Protein AF-A0A7C4NM52-F1 (afdb_monomer_lite)

pLDDT: mean 81.15, std 15.13, range [38.59, 96.56]

Secondary structure (DSSP, 8-state):
---PPP--------PPPPPHHHHHHHHHHHHHH-HHHHHHHHHHHHH---HHHHHHHHHT--TT-EEEEGGGTEEEETT---S---

Radius of gyration: 21.45 Å; chains: 1; bounding box: 39×45×61 Å

Foldseek 3Di:
DDDDPPPPPPVPPPDDDDDPVVVVVVLVVCVVPPVPVNVLVVCCVVPVDDSVVSVVCVVPDDQQDWDQDPVVNDTDGPPPDPPDDD

Organism: Staphylothermus marinus (NCBI:txid2280)

InterPro domains:
  IPR013762 Integrase-like, catalytic domain superfamily [G3DSA:1.10.443.10] (14-85)
  IPR031857 Integrase SSV1, C-terminal [PF16795] (18-68)

Structure (mmCIF, N/CA/C/O backbone):
data_AF-A0A7C4NM52-F1
#
_entry.id   AF-A0A7C4NM52-F1
#
loop_
_atom_site.group_PDB
_atom_site.id
_atom_site.type_symbol
_atom_site.label_atom_id
_atom_site.label_alt_id
_atom_site.label_comp_id
_atom_site.label_asym_id
_atom_site.label_entity_id
_atom_site.label_seq_id
_atom_site.pdbx_PDB_ins_code
_atom_site.Cartn_x
_atom_site.Cartn_y
_atom_site.Cartn_z
_atom_site.occupancy
_atom_site.B_iso_or_equiv
_atom_site.auth_seq_id
_atom_site.auth_comp_id
_atom_site.auth_asym_id
_atom_site.auth_atom_id
_atom_site.pdbx_PDB_model_num
ATOM 1 N N . MET A 1 1 ? 16.709 21.994 -49.766 1.00 42.00 1 MET A N 1
ATOM 2 C CA . MET A 1 1 ? 15.827 21.512 -48.682 1.00 42.00 1 MET A CA 1
ATOM 3 C C . MET A 1 1 ? 16.724 20.921 -47.600 1.00 42.00 1 MET A C 1
ATOM 5 O O . MET A 1 1 ? 17.359 19.908 -47.854 1.00 42.00 1 MET A O 1
ATOM 9 N N . LEU A 1 2 ? 16.904 21.613 -46.471 1.00 45.56 2 LEU A N 1
ATOM 10 C CA . LEU A 1 2 ? 17.771 21.166 -45.371 1.00 45.56 2 LEU A CA 1
ATOM 11 C C . LEU A 1 2 ? 16.966 20.225 -44.466 1.00 45.56 2 LEU A C 1
ATOM 13 O O . LEU A 1 2 ? 16.131 20.677 -43.689 1.00 45.56 2 LEU A O 1
ATOM 17 N N . ALA A 1 3 ? 17.181 18.918 -44.608 1.00 61.38 3 ALA A N 1
ATOM 18 C CA . ALA A 1 3 ? 16.614 17.918 -43.712 1.00 61.38 3 ALA A CA 1
ATOM 19 C C . ALA A 1 3 ? 17.453 17.870 -42.427 1.00 61.38 3 ALA A C 1
ATOM 21 O O . ALA A 1 3 ? 18.600 17.427 -42.439 1.00 61.38 3 ALA A O 1
ATOM 22 N N . ILE A 1 4 ? 16.892 18.359 -41.322 1.00 63.25 4 ILE A N 1
ATOM 23 C CA . ILE A 1 4 ? 17.501 18.242 -39.994 1.00 63.25 4 ILE A CA 1
ATOM 24 C C . ILE A 1 4 ? 17.134 16.849 -39.464 1.00 63.25 4 ILE A C 1
ATOM 26 O O . ILE A 1 4 ? 15.942 16.580 -39.297 1.00 63.25 4 ILE A O 1
ATOM 30 N N . PRO A 1 5 ? 18.097 15.946 -39.204 1.00 57.44 5 PRO A N 1
ATOM 31 C CA . PRO A 1 5 ? 17.780 14.647 -38.631 1.00 57.44 5 PRO A CA 1
ATOM 32 C C . PRO A 1 5 ? 17.171 14.863 -37.245 1.00 57.44 5 PRO A C 1
ATOM 34 O O . PRO A 1 5 ? 17.784 15.481 -36.369 1.00 57.44 5 PRO A O 1
ATOM 37 N N . GLY A 1 6 ? 15.942 14.381 -37.052 1.00 59.59 6 GLY A N 1
ATOM 38 C CA . GLY A 1 6 ? 15.292 14.408 -35.750 1.00 59.59 6 GLY A CA 1
ATOM 39 C C . GLY A 1 6 ? 16.177 13.671 -34.752 1.00 59.59 6 GLY A C 1
ATOM 40 O O . GLY A 1 6 ? 16.481 12.494 -34.943 1.00 59.59 6 GLY A O 1
ATOM 41 N N . ARG A 1 7 ? 16.625 14.356 -33.694 1.00 60.25 7 ARG A N 1
ATOM 42 C CA . ARG A 1 7 ? 17.272 13.681 -32.568 1.00 60.25 7 ARG A CA 1
ATOM 43 C C . ARG A 1 7 ? 16.234 12.734 -31.979 1.00 60.25 7 ARG A C 1
ATOM 45 O O . ARG A 1 7 ? 15.342 13.166 -31.255 1.00 60.25 7 ARG A O 1
ATOM 52 N N . GLY A 1 8 ? 16.330 11.452 -32.314 1.00 58.31 8 GLY A N 1
ATOM 53 C CA . GLY A 1 8 ? 15.609 10.409 -31.608 1.00 58.31 8 GLY A CA 1
ATOM 54 C C . GLY A 1 8 ? 16.120 10.428 -30.179 1.00 58.31 8 GLY A C 1
ATOM 55 O O . GLY A 1 8 ? 17.200 9.909 -29.903 1.00 58.31 8 GLY A O 1
ATOM 56 N N . TYR A 1 9 ? 15.392 11.085 -29.277 1.00 56.81 9 TYR A N 1
ATOM 57 C CA . TYR A 1 9 ? 15.635 11.001 -27.846 1.00 56.81 9 TYR A CA 1
ATOM 58 C C . TYR A 1 9 ? 15.310 9.569 -27.405 1.00 56.81 9 TYR A C 1
ATOM 60 O O . TYR A 1 9 ? 14.298 9.304 -26.771 1.00 56.81 9 TYR A O 1
ATOM 68 N N . GLY A 1 10 ? 16.192 8.624 -27.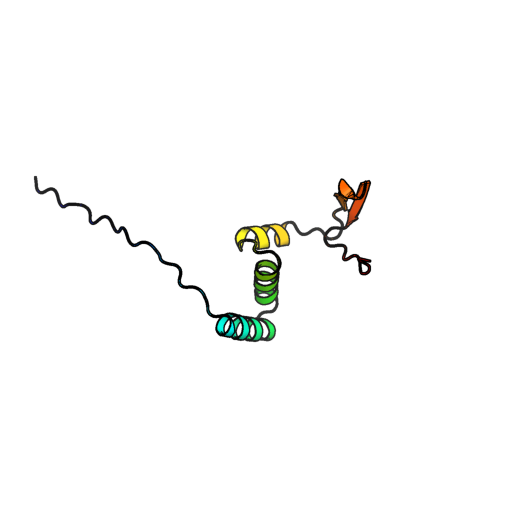732 1.00 58.41 10 GLY A N 1
ATOM 69 C CA . GLY A 1 10 ? 16.215 7.266 -27.203 1.00 58.41 10 GLY A CA 1
ATOM 70 C C . GLY A 1 10 ? 16.716 7.275 -25.765 1.00 58.41 10 GLY A C 1
ATOM 71 O O . GLY A 1 10 ? 17.605 6.506 -25.403 1.00 58.41 10 GLY A O 1
ATOM 72 N N . ARG A 1 11 ? 16.211 8.197 -24.938 1.00 59.53 11 ARG A N 1
ATOM 73 C CA . ARG A 1 11 ? 16.544 8.241 -23.523 1.00 59.53 11 ARG A CA 1
ATOM 74 C C . ARG A 1 11 ? 15.789 7.081 -22.891 1.00 59.53 11 ARG A C 1
ATOM 76 O O . ARG A 1 11 ? 14.645 7.235 -22.481 1.00 59.53 11 ARG A O 1
ATOM 83 N N . LYS A 1 12 ? 16.416 5.899 -22.870 1.00 61.16 12 LYS A N 1
ATOM 84 C CA . LYS A 1 12 ? 15.974 4.777 -22.040 1.00 61.16 12 LYS A CA 1
ATOM 85 C C . LYS A 1 12 ? 15.841 5.324 -20.624 1.00 61.16 12 LYS A C 1
ATOM 87 O O . LYS A 1 12 ? 16.843 5.639 -19.982 1.00 61.16 12 LYS A O 1
ATOM 92 N N . VAL A 1 13 ? 14.607 5.530 -20.176 1.00 64.81 13 VAL A N 1
ATOM 93 C CA . VAL A 1 13 ? 14.330 5.972 -18.815 1.00 64.81 13 VAL A CA 1
ATOM 94 C C . VAL A 1 13 ? 14.650 4.782 -17.923 1.00 64.81 13 VAL A C 1
ATOM 96 O O . VAL A 1 13 ? 13.833 3.888 -17.740 1.00 64.81 13 VAL A O 1
ATOM 99 N N . SER A 1 14 ? 15.887 4.721 -17.433 1.00 68.38 14 SER A N 1
ATOM 100 C CA . SER A 1 14 ? 16.264 3.746 -16.419 1.00 68.38 14 SER A CA 1
ATOM 101 C C . SER A 1 14 ? 15.676 4.228 -15.103 1.00 68.38 14 SER A C 1
ATOM 103 O O . SER A 1 14 ? 16.185 5.179 -14.507 1.00 68.38 14 SER A O 1
ATOM 105 N N . GLN A 1 15 ? 14.591 3.601 -14.659 1.00 75.31 15 GLN A N 1
ATOM 106 C CA . GLN A 1 15 ? 14.106 3.799 -13.301 1.00 75.31 15 GLN A CA 1
ATOM 107 C C . GLN A 1 15 ? 15.175 3.258 -12.351 1.00 75.31 15 GLN A C 1
ATOM 109 O O . GLN A 1 15 ? 15.555 2.091 -12.431 1.00 75.31 15 GLN A O 1
ATOM 114 N N . LYS A 1 16 ? 15.736 4.132 -11.513 1.00 83.56 16 LYS A N 1
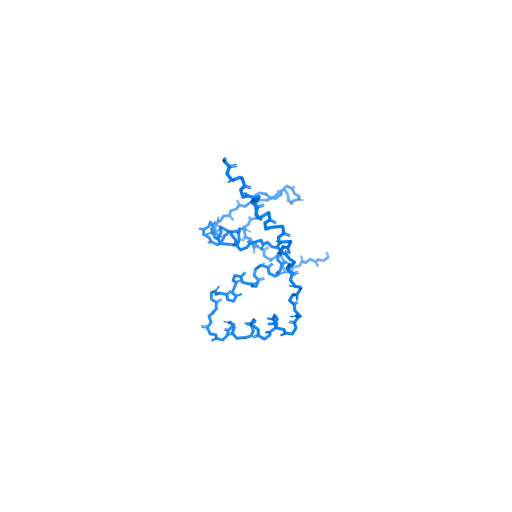ATOM 115 C CA . LYS A 1 16 ? 16.673 3.694 -10.479 1.00 83.56 16 LYS A CA 1
ATOM 116 C C . LYS A 1 16 ? 15.873 2.989 -9.384 1.00 83.56 16 LYS A C 1
ATOM 118 O O . LYS A 1 16 ? 14.825 3.515 -9.006 1.00 83.56 16 LYS A O 1
ATOM 123 N N . PRO A 1 17 ? 16.347 1.843 -8.872 1.00 84.75 17 PRO A N 1
ATOM 124 C CA . PRO A 1 17 ? 15.707 1.214 -7.730 1.00 84.75 17 PRO A CA 1
ATOM 125 C C . PRO A 1 17 ? 15.730 2.184 -6.547 1.00 84.75 17 PRO A C 1
ATOM 127 O O . PRO A 1 17 ? 16.731 2.867 -6.308 1.00 84.75 17 PRO A O 1
ATOM 130 N N . VAL A 1 18 ? 14.612 2.264 -5.832 1.00 86.56 18 VAL A N 1
ATOM 131 C CA . VAL A 1 18 ? 14.519 3.061 -4.610 1.00 86.56 18 VAL A CA 1
ATOM 132 C C . VAL A 1 18 ? 15.135 2.240 -3.474 1.00 86.56 18 VAL A C 1
ATOM 134 O O . VAL A 1 18 ? 14.732 1.092 -3.286 1.00 86.56 18 VAL A O 1
ATOM 137 N N . PRO A 1 19 ? 16.116 2.777 -2.731 1.00 92.75 19 PRO A N 1
ATOM 138 C CA . PRO A 1 19 ? 16.685 2.076 -1.586 1.00 92.75 19 PRO A CA 1
ATOM 139 C C . PRO A 1 19 ? 15.644 1.930 -0.470 1.00 92.75 19 PRO A C 1
ATOM 141 O O . PRO A 1 19 ? 14.870 2.854 -0.212 1.00 92.75 19 PRO A O 1
ATOM 144 N N . VAL A 1 20 ? 15.652 0.779 0.208 1.00 92.75 20 VAL A N 1
ATOM 145 C CA . VAL A 1 20 ? 14.656 0.417 1.234 1.00 92.75 20 VAL A CA 1
ATOM 146 C C . VAL A 1 20 ? 14.612 1.446 2.363 1.00 92.75 20 VAL A C 1
ATOM 148 O O . VAL A 1 20 ? 13.529 1.880 2.741 1.00 92.75 20 VAL A O 1
ATOM 151 N N . ASP A 1 21 ? 15.768 1.924 2.823 1.00 94.81 21 ASP A N 1
ATOM 152 C CA . ASP A 1 21 ? 15.858 2.913 3.906 1.00 94.81 21 ASP A CA 1
ATOM 153 C C . ASP A 1 21 ? 15.073 4.193 3.588 1.00 94.81 21 ASP A C 1
ATOM 155 O O . ASP A 1 21 ? 14.390 4.750 4.444 1.00 94.81 21 ASP A O 1
ATOM 159 N N . LYS A 1 22 ? 15.083 4.623 2.318 1.00 94.19 22 LYS A N 1
ATOM 160 C CA . LYS A 1 22 ? 14.324 5.799 1.870 1.00 94.19 22 LYS A CA 1
ATOM 161 C C . LYS A 1 22 ? 12.827 5.551 1.799 1.00 94.19 22 LYS A C 1
ATOM 163 O O . LYS A 1 22 ? 12.059 6.483 2.019 1.00 94.19 22 LYS A O 1
ATOM 168 N N . VAL A 1 23 ? 12.407 4.317 1.531 1.00 92.69 23 VAL A N 1
ATOM 169 C CA . VAL A 1 23 ? 10.992 3.935 1.619 1.00 92.69 23 VAL A CA 1
ATOM 170 C C . VAL A 1 23 ? 10.530 3.997 3.073 1.00 92.69 23 VAL A C 1
ATOM 172 O O . VAL A 1 23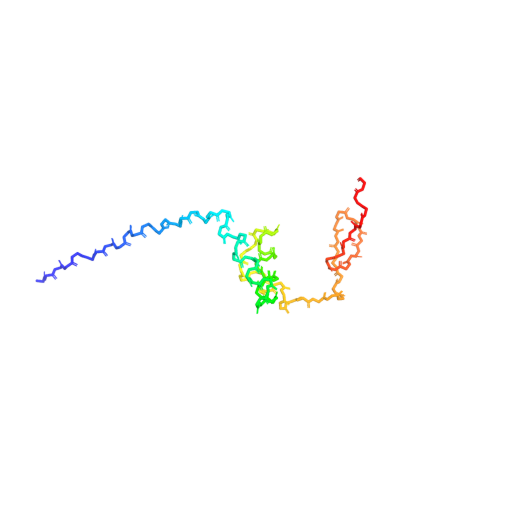 ? 9.477 4.566 3.342 1.00 92.69 23 VAL A O 1
ATOM 175 N N . VAL A 1 24 ? 11.327 3.480 4.012 1.00 95.06 24 VAL A N 1
ATOM 176 C CA . VAL A 1 24 ? 10.997 3.503 5.446 1.00 95.06 24 VAL A CA 1
ATOM 177 C C . VAL A 1 24 ? 10.904 4.938 5.969 1.00 95.06 24 VAL A C 1
ATOM 179 O O . VAL A 1 24 ? 9.893 5.291 6.573 1.00 95.06 24 VAL A O 1
ATOM 182 N N . GLU A 1 25 ? 11.901 5.783 5.678 1.00 95.56 25 GLU A N 1
ATOM 183 C CA . GLU A 1 25 ? 11.885 7.212 6.036 1.00 95.56 25 GLU A CA 1
ATOM 184 C C . GLU A 1 25 ? 10.634 7.921 5.486 1.00 95.56 25 GLU A C 1
ATOM 186 O O . GLU A 1 25 ? 9.955 8.657 6.205 1.00 95.56 25 GLU A O 1
ATOM 191 N N . ALA A 1 26 ? 10.298 7.681 4.213 1.00 93.94 26 ALA A N 1
ATOM 192 C CA . ALA A 1 26 ? 9.137 8.292 3.576 1.00 93.94 26 ALA A CA 1
ATOM 193 C C . ALA A 1 26 ? 7.818 7.824 4.204 1.00 93.94 26 ALA A C 1
ATOM 195 O O . ALA A 1 26 ? 6.932 8.640 4.452 1.00 93.94 26 ALA A O 1
ATOM 196 N N . LEU A 1 27 ? 7.677 6.526 4.481 1.00 95.12 27 LEU A N 1
ATOM 197 C CA . LEU A 1 27 ? 6.481 5.975 5.115 1.00 95.12 27 LEU A CA 1
ATOM 198 C C . LEU A 1 27 ? 6.288 6.503 6.534 1.00 95.12 27 LEU A C 1
ATOM 200 O O . LEU A 1 27 ? 5.157 6.820 6.896 1.00 95.12 27 LEU A O 1
ATOM 204 N N . ASP A 1 28 ? 7.356 6.627 7.323 1.00 96.12 28 ASP A N 1
ATOM 205 C CA . ASP A 1 28 ? 7.251 7.158 8.683 1.00 96.12 28 ASP A CA 1
ATOM 206 C C . ASP A 1 28 ? 6.855 8.640 8.682 1.00 96.12 28 ASP A C 1
ATOM 208 O O . ASP A 1 28 ? 5.957 9.051 9.420 1.00 96.12 28 ASP A O 1
ATOM 212 N N . TYR A 1 29 ? 7.426 9.425 7.764 1.00 96.56 29 TYR A N 1
ATOM 213 C CA . TYR A 1 29 ? 7.000 10.803 7.543 1.00 96.56 29 TYR A CA 1
ATOM 214 C C . TYR A 1 29 ? 5.521 10.889 7.134 1.00 96.56 29 TYR A C 1
ATOM 216 O O . TYR A 1 29 ? 4.761 11.679 7.700 1.00 96.56 29 TYR A O 1
ATOM 224 N N . LEU A 1 30 ? 5.084 10.067 6.174 1.00 96.19 30 LEU A N 1
ATOM 225 C CA . LEU A 1 30 ? 3.695 10.051 5.708 1.00 96.19 30 LEU A CA 1
ATOM 226 C C . LEU A 1 30 ? 2.727 9.634 6.813 1.00 96.19 30 LEU A C 1
ATOM 228 O O . LEU A 1 30 ? 1.671 10.244 6.946 1.00 96.19 30 LEU A O 1
ATOM 232 N N . ARG A 1 31 ? 3.098 8.653 7.638 1.00 94.25 31 ARG A N 1
ATOM 233 C CA . ARG A 1 31 ? 2.293 8.202 8.777 1.00 94.25 31 ARG A CA 1
ATOM 234 C C . ARG A 1 31 ? 1.979 9.345 9.746 1.00 94.25 31 ARG A C 1
ATOM 236 O O . ARG A 1 31 ? 0.875 9.407 10.269 1.00 94.25 31 ARG A O 1
ATOM 243 N N . GLN A 1 32 ? 2.934 10.249 9.963 1.00 95.81 32 GLN A N 1
ATOM 244 C CA . GLN A 1 32 ? 2.801 11.365 10.906 1.00 95.81 32 GLN A CA 1
ATOM 245 C C . GLN A 1 32 ? 2.102 12.592 10.300 1.00 95.81 32 GLN A C 1
ATOM 247 O O . GLN A 1 32 ? 1.437 13.332 11.018 1.00 95.81 32 GLN A O 1
ATOM 252 N N . ASN A 1 33 ? 2.249 12.825 8.990 1.00 95.75 33 ASN A N 1
ATOM 253 C CA . ASN A 1 33 ? 1.815 14.073 8.348 1.00 95.75 33 ASN A CA 1
ATOM 254 C C . ASN A 1 33 ? 0.573 13.916 7.458 1.00 95.75 33 ASN A C 1
ATOM 256 O O . ASN A 1 33 ? -0.166 14.879 7.258 1.00 95.75 33 ASN A O 1
ATOM 260 N N . ASN A 1 34 ? 0.349 12.735 6.875 1.00 95.19 34 ASN A N 1
ATOM 261 C CA . ASN A 1 34 ? -0.770 12.490 5.972 1.00 95.19 34 ASN A CA 1
ATOM 262 C C . ASN A 1 34 ? 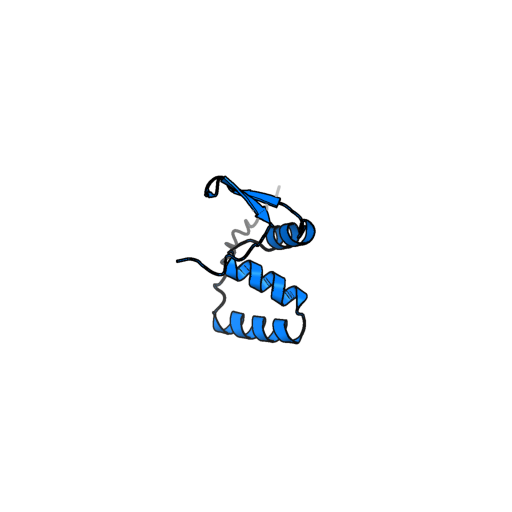-1.166 11.006 5.929 1.00 95.19 34 ASN A C 1
ATOM 264 O O . ASN A 1 34 ? -0.756 10.246 5.046 1.00 95.19 34 ASN A O 1
ATOM 268 N N . GLU A 1 35 ? -2.048 10.630 6.852 1.00 92.94 35 GLU A N 1
ATOM 269 C CA . GLU A 1 35 ? -2.586 9.273 6.989 1.00 92.94 35 GLU A CA 1
ATOM 270 C C . GLU A 1 35 ? -3.221 8.734 5.693 1.00 92.94 35 GLU A C 1
ATOM 272 O O . GLU A 1 35 ? -3.073 7.559 5.364 1.00 92.94 35 GLU A O 1
ATOM 277 N N . LYS A 1 36 ? -3.877 9.592 4.899 1.00 92.62 36 LYS A N 1
ATOM 278 C CA . LYS A 1 36 ? -4.534 9.174 3.647 1.00 92.62 36 LYS A CA 1
ATOM 279 C C . LYS A 1 36 ? -3.519 8.730 2.601 1.00 92.62 36 LYS A C 1
ATOM 281 O O . LYS A 1 36 ? -3.704 7.707 1.947 1.00 92.62 36 LYS A O 1
ATOM 286 N N . ILE A 1 37 ? -2.440 9.494 2.441 1.00 93.81 37 ILE A N 1
ATOM 287 C CA . ILE A 1 37 ? -1.363 9.135 1.513 1.00 93.81 37 ILE A CA 1
ATOM 288 C C . ILE A 1 37 ? -0.620 7.907 2.041 1.00 93.81 37 ILE A C 1
ATOM 290 O O . ILE A 1 37 ? -0.335 6.994 1.267 1.00 93.81 37 ILE A O 1
ATOM 294 N N . TYR A 1 38 ? -0.373 7.842 3.350 1.00 95.69 38 TYR A N 1
ATOM 295 C CA . TYR A 1 38 ? 0.214 6.666 3.986 1.00 95.69 38 TYR A CA 1
ATOM 296 C C . TYR A 1 38 ? -0.578 5.385 3.677 1.00 95.69 38 TYR A C 1
ATOM 298 O O . TYR A 1 38 ? 0.016 4.391 3.259 1.00 95.69 38 T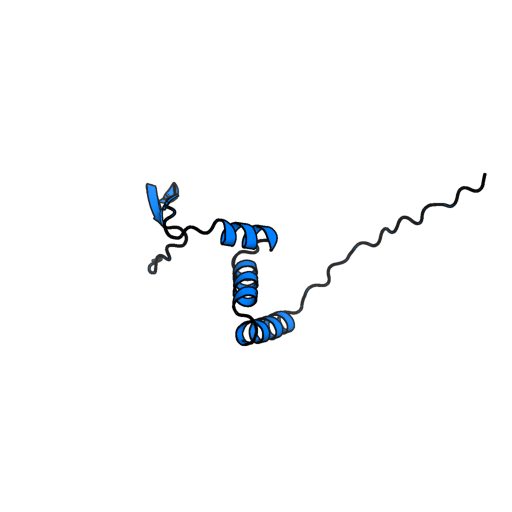YR A O 1
ATOM 306 N N . LEU A 1 39 ? -1.910 5.420 3.790 1.00 93.12 39 LEU A N 1
ATOM 307 C CA . LEU A 1 39 ? -2.779 4.289 3.462 1.00 93.12 39 LEU A CA 1
ATOM 308 C C . LEU A 1 39 ? -2.612 3.839 2.005 1.00 93.12 39 LEU A C 1
ATOM 310 O O . LEU A 1 39 ? -2.433 2.651 1.746 1.00 93.12 39 LEU A O 1
ATOM 314 N N . VAL A 1 40 ? -2.619 4.779 1.055 1.00 94.50 40 VAL A N 1
ATOM 315 C CA . VAL A 1 40 ? -2.447 4.465 -0.372 1.00 94.50 40 VAL A CA 1
ATOM 316 C C . VAL A 1 40 ? -1.110 3.765 -0.621 1.00 94.50 40 VAL A C 1
ATOM 318 O O . VAL A 1 40 ? -1.088 2.702 -1.241 1.00 94.50 40 VAL A O 1
ATOM 321 N N . TYR A 1 41 ? -0.005 4.305 -0.097 1.00 94.38 41 TYR A N 1
ATOM 322 C CA . TYR A 1 41 ? 1.316 3.684 -0.248 1.00 94.38 41 TYR A CA 1
ATOM 323 C C . TYR A 1 41 ? 1.404 2.322 0.443 1.00 94.38 41 TYR A C 1
ATOM 325 O O . TYR A 1 41 ? 2.033 1.408 -0.084 1.00 94.38 41 TYR A O 1
ATOM 333 N N . THR A 1 42 ? 0.738 2.160 1.583 1.00 93.81 42 THR A N 1
ATOM 334 C CA . THR A 1 42 ? 0.688 0.887 2.305 1.00 93.81 42 THR A CA 1
ATOM 335 C C . THR A 1 42 ? -0.012 -0.184 1.469 1.00 93.81 42 THR A C 1
ATOM 337 O O . THR A 1 42 ? 0.542 -1.263 1.268 1.00 93.81 42 THR A O 1
ATOM 340 N N . ILE A 1 43 ? -1.175 0.128 0.889 1.00 92.12 43 ILE A N 1
ATOM 341 C CA . ILE A 1 43 ? -1.890 -0.796 -0.004 1.00 92.12 43 ILE A CA 1
ATOM 342 C C . ILE A 1 43 ? -1.019 -1.147 -1.214 1.00 92.12 43 ILE A C 1
ATOM 344 O O . ILE A 1 43 ? -0.910 -2.323 -1.562 1.00 92.12 43 ILE A O 1
ATOM 348 N N . MET A 1 44 ? -0.360 -0.161 -1.832 1.00 93.62 44 MET A N 1
ATOM 349 C CA . MET A 1 44 ? 0.539 -0.396 -2.969 1.00 93.62 44 MET A CA 1
ATOM 350 C C . MET A 1 44 ? 1.686 -1.351 -2.614 1.00 93.62 44 MET A C 1
ATOM 352 O O . MET A 1 44 ? 2.000 -2.237 -3.404 1.00 93.62 44 MET A O 1
ATOM 356 N N . LEU A 1 45 ? 2.291 -1.204 -1.431 1.00 92.69 45 LEU A N 1
ATOM 357 C CA . LEU A 1 45 ? 3.415 -2.038 -0.996 1.00 92.69 45 LEU A CA 1
ATOM 358 C C . LEU A 1 45 ? 3.006 -3.481 -0.693 1.00 92.69 45 LEU A C 1
ATOM 360 O O . LEU A 1 45 ? 3.716 -4.396 -1.095 1.00 92.69 45 LEU A O 1
ATOM 364 N N . TYR A 1 46 ? 1.867 -3.694 -0.028 1.00 90.19 46 TYR A N 1
ATOM 365 C CA . TYR A 1 46 ? 1.405 -5.046 0.303 1.00 90.19 46 TYR A CA 1
ATOM 366 C C . TYR A 1 46 ? 0.847 -5.809 -0.900 1.00 90.19 46 TYR A C 1
ATOM 368 O O . TYR A 1 46 ? 0.958 -7.029 -0.955 1.00 90.19 46 TYR A O 1
ATOM 376 N N . SER A 1 47 ? 0.243 -5.107 -1.860 1.00 86.81 47 SER A N 1
ATOM 377 C CA . SER A 1 47 ? -0.420 -5.740 -3.007 1.00 86.81 47 SER A CA 1
ATOM 378 C C . SER A 1 47 ? 0.412 -5.737 -4.293 1.00 86.81 47 SER A C 1
ATOM 380 O O . SER A 1 47 ? 0.090 -6.464 -5.230 1.00 86.81 47 SER A O 1
ATOM 382 N N . GLY A 1 48 ? 1.453 -4.902 -4.385 1.00 88.62 48 GLY A N 1
ATOM 383 C CA . GLY A 1 48 ? 2.201 -4.675 -5.628 1.00 88.62 48 GLY A CA 1
ATOM 384 C C . GLY A 1 48 ? 1.391 -3.957 -6.718 1.00 88.62 48 GLY A C 1
ATOM 385 O O . GLY A 1 48 ? 1.798 -3.916 -7.880 1.00 88.62 48 GLY A O 1
ATOM 386 N N . VAL A 1 49 ? 0.229 -3.402 -6.368 1.00 91.56 49 VAL A N 1
ATOM 387 C CA . VAL A 1 49 ? -0.715 -2.796 -7.308 1.00 91.56 49 VAL A CA 1
ATOM 388 C C . VAL A 1 49 ? -0.323 -1.347 -7.622 1.00 91.56 49 VAL A C 1
ATOM 390 O O . VAL A 1 49 ? 0.160 -0.598 -6.773 1.00 91.56 49 VAL A O 1
ATOM 393 N N . ARG A 1 50 ? -0.544 -0.924 -8.874 1.00 92.38 50 ARG A N 1
ATOM 394 C CA . ARG A 1 50 ? -0.280 0.454 -9.319 1.00 92.38 50 ARG A CA 1
ATOM 395 C C . ARG A 1 50 ? -1.233 1.453 -8.661 1.00 92.38 50 ARG A C 1
ATOM 397 O O . ARG A 1 50 ? -2.400 1.145 -8.436 1.00 92.38 50 ARG A O 1
ATOM 404 N N . PHE A 1 51 ? -0.748 2.677 -8.456 1.00 92.19 51 PHE A N 1
ATOM 405 C CA . PHE A 1 51 ? -1.487 3.773 -7.818 1.00 92.19 51 PHE A CA 1
ATOM 406 C C . PHE A 1 51 ? -2.919 3.943 -8.348 1.00 92.19 51 PHE A C 1
ATOM 408 O O . PHE A 1 51 ? -3.860 3.976 -7.563 1.00 92.19 51 PHE A O 1
ATOM 415 N N . GLU A 1 52 ? -3.102 3.977 -9.671 1.00 93.38 52 GLU A N 1
ATOM 416 C CA . GLU A 1 52 ? -4.421 4.157 -10.300 1.00 93.38 52 GLU A CA 1
ATOM 417 C C . GLU A 1 52 ? -5.437 3.094 -9.864 1.00 93.38 52 GLU A C 1
ATOM 419 O O . GLU A 1 52 ? -6.588 3.409 -9.565 1.00 93.38 52 GLU A O 1
ATOM 424 N N . HIS A 1 53 ? -5.005 1.837 -9.769 1.00 91.75 53 HIS A N 1
ATOM 425 C CA . HIS A 1 53 ? -5.858 0.735 -9.335 1.00 91.75 53 HIS A CA 1
ATOM 426 C C . HIS A 1 53 ? -6.161 0.808 -7.835 1.00 91.75 53 HIS A C 1
ATOM 428 O O . HIS A 1 53 ? -7.269 0.467 -7.431 1.00 91.75 53 HIS A O 1
ATOM 434 N N . VAL A 1 54 ? -5.225 1.298 -7.014 1.00 93.00 54 VAL A N 1
ATOM 435 C CA . VAL A 1 54 ? -5.481 1.542 -5.586 1.00 93.00 54 VAL A CA 1
ATOM 436 C C . VAL A 1 54 ? -6.531 2.635 -5.406 1.00 93.00 54 VAL A C 1
ATOM 438 O O . VAL A 1 54 ? -7.483 2.447 -4.655 1.00 93.00 54 VAL A O 1
ATOM 441 N N . ILE A 1 55 ? -6.425 3.743 -6.143 1.00 93.69 55 ILE A N 1
ATOM 442 C CA . ILE A 1 55 ? -7.435 4.809 -6.110 1.00 93.69 55 ILE A CA 1
ATOM 443 C C . ILE A 1 55 ? -8.792 4.297 -6.596 1.00 93.69 55 ILE A C 1
ATOM 445 O O . ILE A 1 55 ? -9.810 4.568 -5.963 1.00 93.69 55 ILE A O 1
ATOM 449 N N . HIS A 1 56 ? -8.822 3.513 -7.676 1.00 92.19 56 HIS A N 1
ATOM 450 C CA . HIS A 1 56 ? -10.058 2.892 -8.144 1.00 92.19 56 HIS A CA 1
ATOM 451 C C . HIS A 1 56 ? -10.674 1.975 -7.079 1.00 92.19 56 HIS A C 1
ATOM 453 O O . HIS A 1 56 ? -11.876 2.050 -6.826 1.00 92.19 56 HIS A O 1
ATOM 459 N N . ALA A 1 57 ? -9.866 1.139 -6.421 1.00 87.00 57 ALA A N 1
ATOM 460 C CA . ALA A 1 57 ? -10.321 0.234 -5.369 1.00 87.00 57 ALA A CA 1
ATOM 461 C C . ALA A 1 57 ? -10.884 0.982 -4.152 1.00 87.00 57 ALA A C 1
ATOM 463 O O . ALA A 1 57 ? -11.881 0.534 -3.590 1.00 87.00 57 ALA A O 1
ATOM 464 N N . LEU A 1 58 ? -10.278 2.116 -3.782 1.00 88.62 58 LEU A N 1
ATOM 465 C CA . LEU A 1 58 ? -10.753 2.990 -2.706 1.00 88.62 58 LEU A CA 1
ATOM 466 C C . LEU A 1 58 ? -12.032 3.752 -3.089 1.00 88.62 58 LEU A C 1
ATOM 468 O O . LEU A 1 58 ? -12.915 3.905 -2.256 1.00 88.62 58 LEU A O 1
ATOM 472 N N . ASN A 1 59 ? -12.170 4.198 -4.341 1.00 90.62 59 ASN A N 1
ATOM 473 C CA . ASN A 1 59 ? -13.374 4.896 -4.815 1.00 90.62 59 ASN A CA 1
ATOM 474 C C . ASN A 1 59 ? -14.581 3.964 -4.969 1.00 90.62 59 ASN A C 1
ATOM 476 O O . ASN A 1 59 ? -15.711 4.360 -4.710 1.00 90.62 59 ASN A O 1
ATOM 480 N N . SER A 1 60 ? -14.334 2.730 -5.403 1.00 87.44 60 SER A N 1
ATOM 481 C CA . SER A 1 60 ? -15.339 1.664 -5.499 1.00 87.44 60 SER A CA 1
ATOM 482 C C . SER A 1 60 ? -15.474 0.879 -4.194 1.00 87.44 60 SER A C 1
ATOM 484 O O . SER A 1 60 ? -16.034 -0.215 -4.185 1.00 87.44 60 SER A O 1
ATOM 486 N N . TRP A 1 61 ? -14.909 1.384 -3.093 1.00 83.44 61 TRP A N 1
ATOM 487 C CA . TRP A 1 61 ? -14.966 0.706 -1.810 1.00 83.44 61 TRP A CA 1
ATOM 488 C C . TRP A 1 61 ? -16.401 0.681 -1.292 1.00 83.44 61 TRP A C 1
ATOM 490 O O . TRP A 1 61 ? -16.985 1.722 -0.990 1.00 83.44 61 TRP A O 1
ATOM 500 N N . ASN A 1 62 ? -16.947 -0.522 -1.149 1.00 82.75 62 ASN A N 1
ATOM 501 C CA . ASN A 1 62 ? -18.225 -0.744 -0.501 1.00 82.75 62 ASN A CA 1
ATOM 502 C C . ASN A 1 62 ? -18.041 -1.808 0.596 1.00 82.75 62 ASN A C 1
ATOM 504 O O . ASN A 1 62 ? -17.855 -2.981 0.287 1.00 82.75 62 ASN A O 1
ATOM 508 N N . PRO A 1 63 ? -18.099 -1.432 1.886 1.00 77.94 63 PRO A N 1
ATOM 509 C CA . PRO A 1 63 ? -17.905 -2.375 2.988 1.00 77.94 63 PRO A CA 1
ATOM 510 C C . PRO A 1 63 ? -19.055 -3.386 3.138 1.00 77.94 63 PRO A C 1
ATOM 512 O O . PRO A 1 63 ? -18.916 -4.362 3.869 1.00 77.94 63 PRO A O 1
ATOM 515 N N . SER A 1 64 ? -20.195 -3.146 2.483 1.00 83.31 64 SER A N 1
ATOM 516 C CA . SER A 1 64 ? -21.328 -4.082 2.429 1.00 83.31 64 SER A CA 1
ATOM 517 C C . SER A 1 64 ? -21.330 -4.918 1.150 1.00 83.31 64 SER A C 1
ATOM 519 O O . SER A 1 64 ? -22.293 -5.630 0.896 1.00 83.31 64 SER A O 1
ATOM 521 N N . GLU A 1 65 ? -20.291 -4.799 0.321 1.00 83.69 65 GLU A N 1
ATOM 522 C CA . GLU A 1 65 ? -20.138 -5.625 -0.869 1.00 83.69 65 GLU A CA 1
ATOM 523 C C . GLU A 1 65 ? -19.846 -7.068 -0.463 1.00 83.69 65 GLU A C 1
ATOM 525 O O . GLU A 1 65 ? -18.891 -7.348 0.272 1.00 83.69 65 GLU A O 1
ATOM 530 N N . GLU A 1 66 ? -20.686 -7.965 -0.962 1.00 84.81 66 GLU A N 1
ATOM 531 C CA . GLU A 1 66 ? -20.532 -9.406 -0.846 1.00 84.81 66 GLU A CA 1
ATOM 532 C C . GLU A 1 66 ? -19.973 -9.925 -2.172 1.00 84.81 66 GLU A C 1
ATOM 534 O O . GLU A 1 66 ? -20.476 -9.610 -3.252 1.00 84.81 66 GLU A O 1
ATOM 539 N N . LEU A 1 67 ? -18.866 -10.654 -2.083 1.00 79.56 67 LEU A N 1
ATOM 540 C CA . LEU A 1 67 ? -18.162 -11.251 -3.204 1.00 79.56 67 LEU A CA 1
ATOM 541 C C . LEU A 1 67 ? -18.275 -12.762 -3.071 1.00 79.56 67 LEU A C 1
ATOM 543 O O . LEU A 1 67 ? -17.862 -13.333 -2.060 1.00 79.56 67 LEU A O 1
ATOM 547 N N . TYR A 1 68 ? -18.781 -13.402 -4.117 1.00 81.81 68 TYR A N 1
ATOM 548 C CA . TYR A 1 68 ? -18.758 -14.849 -4.212 1.00 81.81 68 TYR A CA 1
ATOM 549 C C . TYR A 1 68 ? -17.321 -15.324 -4.441 1.00 81.81 68 TYR A C 1
ATOM 551 O O . TYR A 1 68 ? -16.675 -14.932 -5.420 1.00 81.81 68 TYR A O 1
ATOM 559 N N . VAL A 1 69 ? -16.807 -16.165 -3.543 1.00 81.31 69 VAL A N 1
ATOM 560 C CA . VAL A 1 69 ? -15.493 -16.795 -3.702 1.00 81.31 69 VAL A CA 1
ATOM 561 C C . VAL A 1 69 ? -15.697 -18.253 -4.060 1.00 81.31 69 VAL A C 1
ATOM 563 O O . VAL A 1 69 ? -16.044 -19.065 -3.210 1.00 81.31 69 VAL A O 1
ATOM 566 N N . GLU A 1 70 ? -15.412 -18.585 -5.318 1.00 80.25 70 GLU A N 1
ATOM 567 C CA . GLU A 1 70 ? -15.612 -19.930 -5.870 1.00 80.25 70 GLU A CA 1
ATOM 568 C C . GLU A 1 70 ? -14.883 -21.015 -5.064 1.00 80.25 70 GLU A C 1
ATOM 570 O O . GLU A 1 70 ? -15.432 -22.083 -4.827 1.00 80.25 70 GLU A O 1
ATOM 575 N N . TYR A 1 71 ? -13.681 -20.721 -4.561 1.00 80.88 71 TYR A N 1
ATOM 576 C CA . TYR A 1 71 ? -12.921 -21.648 -3.717 1.00 80.88 71 TYR A CA 1
ATOM 577 C C . TYR A 1 71 ? -13.604 -21.974 -2.374 1.00 80.88 71 TYR A C 1
ATOM 579 O O . TYR A 1 71 ? -13.361 -23.037 -1.809 1.00 80.88 71 TYR A O 1
ATOM 587 N N . LEU A 1 72 ? -14.435 -21.068 -1.851 1.00 81.12 72 LEU A N 1
ATOM 588 C CA . LEU A 1 72 ? -15.117 -21.211 -0.560 1.00 81.12 72 LEU A CA 1
ATOM 589 C C . LEU A 1 72 ? -16.606 -21.560 -0.706 1.00 81.12 72 LEU A C 1
ATOM 591 O O . LEU A 1 72 ? -17.260 -21.765 0.313 1.00 81.12 72 LEU A O 1
ATOM 595 N N . ASP A 1 73 ? -17.136 -21.598 -1.935 1.00 85.81 73 ASP A N 1
ATOM 596 C CA . ASP A 1 73 ? -18.559 -21.832 -2.239 1.00 85.81 73 ASP A CA 1
ATOM 597 C C . ASP A 1 73 ? -19.499 -20.969 -1.370 1.00 85.81 73 ASP A C 1
ATOM 599 O O . ASP A 1 73 ? -20.518 -21.422 -0.858 1.00 85.81 73 ASP A O 1
ATOM 603 N N . THR A 1 74 ? -19.090 -19.727 -1.081 1.00 81.94 74 THR A N 1
ATOM 604 C CA . THR A 1 74 ? -19.771 -18.842 -0.123 1.00 81.94 74 THR A CA 1
ATOM 605 C C . THR A 1 74 ? -19.590 -17.375 -0.508 1.00 81.94 74 THR A C 1
ATOM 607 O O . THR A 1 74 ? -18.530 -16.965 -0.998 1.00 81.94 74 THR A O 1
ATOM 610 N N . ASP A 1 75 ? -20.618 -16.574 -0.228 1.00 82.94 75 ASP A N 1
ATOM 611 C CA . ASP A 1 75 ? -20.569 -15.115 -0.297 1.00 82.94 75 ASP A CA 1
ATOM 612 C C . ASP A 1 75 ? -19.837 -14.546 0.923 1.00 82.94 75 ASP A C 1
ATOM 614 O O . ASP A 1 75 ? -20.241 -14.745 2.072 1.00 82.94 75 ASP A O 1
ATOM 618 N N . ILE A 1 76 ? -18.744 -13.822 0.684 1.00 81.88 76 ILE A N 1
ATOM 619 C CA . ILE A 1 76 ? -17.954 -13.197 1.746 1.00 81.88 76 ILE A CA 1
ATOM 620 C C . ILE A 1 76 ? -17.960 -11.681 1.612 1.00 81.88 76 ILE A C 1
ATOM 622 O O . ILE A 1 76 ? -17.913 -11.128 0.514 1.00 81.88 76 ILE A O 1
ATOM 626 N N . LYS A 1 77 ? -17.944 -10.975 2.744 1.00 79.50 77 LYS A N 1
ATOM 627 C CA . LYS A 1 77 ? -17.766 -9.521 2.724 1.00 79.50 77 LYS A CA 1
ATOM 628 C C . LYS A 1 77 ? -16.361 -9.161 2.259 1.00 79.50 77 LYS A C 1
ATOM 630 O O . LYS A 1 77 ? -15.374 -9.798 2.651 1.00 79.50 77 LYS A O 1
ATOM 635 N N . ARG A 1 78 ? -16.256 -8.105 1.458 1.00 72.00 78 ARG A N 1
ATOM 636 C CA . ARG A 1 78 ? -14.981 -7.607 0.935 1.00 72.00 78 ARG A CA 1
ATOM 637 C C . ARG A 1 78 ? -14.001 -7.246 2.068 1.00 72.00 78 ARG A C 1
ATOM 639 O O . ARG A 1 78 ? -14.355 -6.529 2.998 1.00 72.00 78 ARG A O 1
ATOM 646 N N . LEU A 1 79 ? -12.756 -7.729 1.960 1.00 67.19 79 LEU A N 1
ATOM 647 C CA . LEU A 1 79 ? -11.686 -7.633 2.978 1.00 67.19 79 LEU A CA 1
ATOM 648 C C . LEU A 1 79 ? -12.022 -8.263 4.345 1.00 67.19 79 LEU A C 1
ATOM 650 O O . LEU A 1 79 ? -11.509 -7.821 5.372 1.00 67.19 79 LEU A O 1
ATOM 654 N N . THR A 1 80 ? -12.839 -9.317 4.376 1.00 68.19 80 THR A N 1
ATOM 655 C CA . THR A 1 80 ? -12.953 -10.151 5.581 1.00 68.19 80 THR A CA 1
ATOM 656 C C . THR A 1 80 ? -11.592 -10.777 5.893 1.00 68.19 80 THR A C 1
ATOM 658 O O . THR A 1 80 ? -11.091 -11.609 5.139 1.00 68.19 80 THR A O 1
ATOM 661 N N . CYS A 1 81 ? -10.979 -10.370 7.004 1.00 63.56 81 CYS A N 1
ATOM 662 C CA . CYS A 1 81 ? -9.790 -11.025 7.532 1.00 63.56 81 CYS A CA 1
ATOM 663 C C . CYS A 1 81 ? -10.222 -12.267 8.314 1.00 63.56 81 CYS A C 1
ATOM 665 O O . CYS A 1 81 ? -10.783 -12.149 9.404 1.00 63.56 81 CYS A O 1
ATOM 667 N N . PHE A 1 82 ? -9.942 -13.456 7.783 1.00 68.12 82 PHE A N 1
ATOM 668 C CA . PHE A 1 82 ? -10.064 -14.684 8.561 1.00 68.12 82 PHE A CA 1
ATOM 669 C C . PHE A 1 82 ? -8.893 -14.735 9.543 1.00 68.12 82 PHE A C 1
ATOM 671 O O . PHE A 1 82 ? -7.741 -14.914 9.147 1.00 68.12 82 PHE A O 1
ATOM 678 N N . VAL A 1 83 ? -9.185 -14.510 10.824 1.00 63.50 83 VAL A N 1
ATOM 679 C CA . VAL A 1 83 ? -8.183 -14.495 11.906 1.00 63.50 83 VAL A CA 1
ATOM 680 C C . VAL A 1 83 ? -7.524 -15.873 12.073 1.00 63.50 83 VAL A C 1
ATOM 682 O O . VAL A 1 83 ? -6.413 -15.969 12.583 1.00 63.50 83 VAL A O 1
ATOM 685 N N . GLU A 1 84 ? -8.164 -16.928 11.567 1.00 50.12 84 GLU A N 1
ATOM 686 C CA . GLU A 1 84 ? -7.670 -18.298 11.610 1.00 50.12 84 GLU A CA 1
ATOM 687 C C . GLU A 1 84 ? -7.385 -18.804 10.195 1.00 50.12 84 GLU A C 1
ATOM 689 O O . GLU A 1 84 ? -8.278 -19.233 9.471 1.00 50.12 84 GLU A O 1
ATOM 694 N N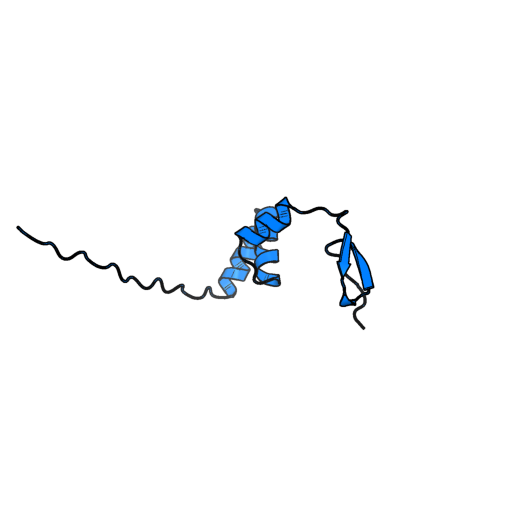 . HIS A 1 85 ? -6.118 -18.734 9.797 1.00 42.56 85 HIS A N 1
ATOM 695 C CA . HIS A 1 85 ? -5.576 -19.658 8.807 1.00 42.56 85 HIS A CA 1
ATOM 696 C C . HIS A 1 85 ? -4.787 -20.697 9.608 1.00 42.56 85 HIS A C 1
ATOM 698 O O . HIS A 1 85 ? -3.676 -20.409 10.056 1.00 42.56 85 HIS A O 1
ATOM 704 N N . GLY A 1 86 ? -5.421 -21.840 9.880 1.00 38.59 86 GLY A N 1
ATOM 705 C CA . GLY A 1 86 ? -4.732 -23.058 10.312 1.00 38.59 86 GLY A CA 1
ATOM 706 C C . GLY A 1 86 ? -4.009 -23.706 9.142 1.00 38.59 86 GLY A C 1
ATOM 707 O O . GLY A 1 86 ? -4.568 -23.658 8.023 1.00 38.59 86 GLY A O 1
#

Sequence (86 aa):
MLAIPGRGYGRKVSQKPVPVDKVVEALDYLRQNNEKIYLVYTIMLYSGVRFEHVIHALNSWNPSEELYVEYLDTDIKRLTCFVEHG